Protein AF-A0A9D1UEU4-F1 (afdb_monomer_lite)

Radius of gyration: 19.51 Å; chains: 1; bounding box: 43×25×51 Å

Sequence (98 aa):
LLLPKKERNAMGAAIGTTALNSAMTPAAVGEADPTMAQYVDMATAQCATASVVTLFLCPFITAFFDKIMQKKQLGIYSPEGWARYKVDANVPAPAAAE

InterPro domains:
  IPR004684 2-keto-3-deoxygluconate permease [PF03812] (6-67)

pLDDT: mean 79.04, std 9.49, range [36.62, 90.38]

Secondary structure (DSSP, 8-state):
--S-HHHHHHHHHHHHHHHHHHHHHHHHHHHH-GGGHHHHHHHHHHHHHHHHHHHHHHHHHHHHHHHHHHHHT-GGGSTT-TTGGGT-TTSPPPP---

Organism: NCBI:txid2838542

Foldseek 3Di:
DPDDPVVCVVVVVVLVVVLVVQLCVLVVVCVVPVVSVVVSVVSSVVSNVVSVVCVVVVVVVVVVVVVVCLVVCDDLCPPPHLCVVVNDVVDDHPDPDD

Structure (mmCIF, N/CA/C/O backbone):
data_AF-A0A9D1UEU4-F1
#
_entry.id   AF-A0A9D1UEU4-F1
#
loop_
_atom_site.group_PDB
_atom_site.id
_atom_site.type_symbol
_atom_site.label_atom_id
_atom_site.label_alt_id
_atom_site.label_comp_id
_atom_sit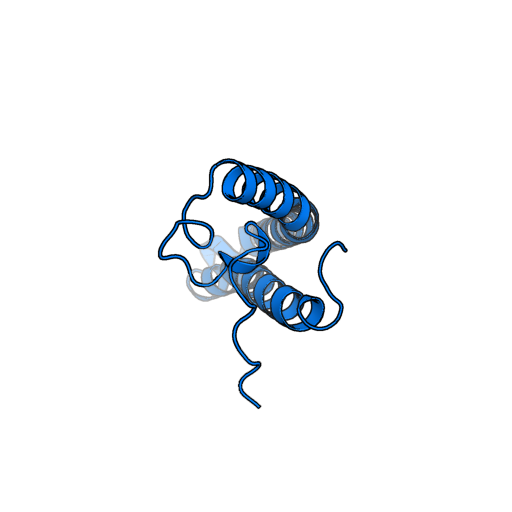e.label_asym_id
_atom_site.label_entity_id
_atom_site.label_seq_id
_atom_site.pdbx_PDB_ins_code
_atom_site.Cartn_x
_atom_site.Cartn_y
_atom_site.Cartn_z
_atom_site.occupancy
_atom_site.B_iso_or_equiv
_atom_site.auth_seq_id
_atom_site.auth_comp_id
_atom_site.auth_asym_id
_atom_site.auth_atom_id
_atom_site.pdbx_PDB_model_num
ATOM 1 N N . LEU A 1 1 ? 0.357 -9.819 -4.896 1.00 54.97 1 LEU A N 1
ATOM 2 C CA . LEU A 1 1 ? -0.129 -10.661 -6.018 1.00 54.97 1 LEU A CA 1
ATOM 3 C C . LEU A 1 1 ? 0.741 -10.578 -7.291 1.00 54.97 1 LEU A C 1
ATOM 5 O O . LEU A 1 1 ? 0.805 -11.574 -7.997 1.00 54.97 1 LEU A O 1
ATOM 9 N N . LEU A 1 2 ? 1.455 -9.467 -7.564 1.00 58.06 2 LEU A N 1
ATOM 10 C CA . LEU A 1 2 ? 2.172 -9.233 -8.842 1.00 58.06 2 LEU A CA 1
ATOM 11 C C . LEU A 1 2 ? 3.720 -9.158 -8.785 1.00 58.06 2 LEU A C 1
ATOM 13 O O . LEU A 1 2 ? 4.342 -8.986 -9.822 1.00 58.06 2 LEU A O 1
ATOM 17 N N . LEU A 1 3 ? 4.366 -9.320 -7.623 1.00 57.38 3 LEU A N 1
ATOM 18 C CA . LEU A 1 3 ? 5.836 -9.210 -7.501 1.00 57.38 3 LEU A CA 1
ATOM 19 C C . LEU A 1 3 ? 6.587 -10.552 -7.614 1.00 57.38 3 LEU A C 1
ATOM 21 O O . LEU A 1 3 ? 5.953 -11.600 -7.458 1.00 57.38 3 LEU A O 1
ATOM 25 N N . PRO A 1 4 ? 7.916 -10.560 -7.836 1.00 60.25 4 PRO A N 1
ATOM 26 C CA . PRO A 1 4 ? 8.757 -11.757 -7.730 1.00 60.25 4 PRO A CA 1
ATOM 27 C C . PRO A 1 4 ? 8.649 -12.412 -6.343 1.00 60.25 4 PRO A C 1
ATOM 29 O O . PRO A 1 4 ? 8.537 -11.718 -5.333 1.00 60.25 4 PRO A O 1
ATOM 32 N N . LYS A 1 5 ? 8.701 -13.754 -6.262 1.00 60.06 5 LYS A N 1
ATOM 33 C CA . LYS A 1 5 ? 8.521 -14.515 -5.000 1.00 60.06 5 LYS A CA 1
ATOM 34 C C . LYS A 1 5 ? 9.399 -14.012 -3.841 1.00 60.06 5 LYS A C 1
ATOM 36 O O . LYS A 1 5 ? 8.924 -13.987 -2.713 1.00 60.06 5 LYS A O 1
ATOM 41 N N . LYS A 1 6 ? 10.635 -13.580 -4.121 1.00 63.03 6 LYS A N 1
ATOM 42 C CA . LYS A 1 6 ? 11.589 -13.077 -3.116 1.00 63.03 6 LYS A CA 1
ATOM 43 C C . LYS A 1 6 ? 11.168 -11.722 -2.521 1.00 63.03 6 LYS A C 1
ATOM 45 O O . LYS A 1 6 ? 11.297 -11.510 -1.323 1.00 63.03 6 LYS A O 1
ATOM 50 N N . GLU A 1 7 ? 10.601 -10.838 -3.340 1.00 63.25 7 GLU A N 1
ATOM 51 C CA . GLU A 1 7 ? 10.212 -9.475 -2.944 1.00 63.25 7 GLU A CA 1
ATOM 52 C C . GLU A 1 7 ? 8.817 -9.418 -2.297 1.00 63.25 7 GLU A C 1
ATOM 54 O O . GLU A 1 7 ? 8.513 -8.491 -1.546 1.00 63.25 7 GLU A O 1
ATOM 59 N N . ARG A 1 8 ? 7.967 -10.432 -2.530 1.00 65.38 8 ARG A N 1
ATOM 60 C CA . ARG A 1 8 ? 6.623 -10.524 -1.925 1.00 65.38 8 ARG A CA 1
ATOM 61 C C . ARG A 1 8 ? 6.654 -10.560 -0.400 1.00 65.38 8 ARG A C 1
ATOM 63 O O . ARG A 1 8 ? 5.784 -9.952 0.215 1.00 65.38 8 ARG A O 1
ATOM 70 N N . ASN A 1 9 ? 7.629 -11.246 0.193 1.00 68.00 9 ASN A N 1
ATOM 71 C CA . ASN A 1 9 ? 7.707 -11.400 1.647 1.00 68.00 9 ASN A CA 1
ATOM 72 C C . ASN A 1 9 ? 8.114 -10.086 2.327 1.00 68.00 9 ASN A C 1
ATOM 74 O O . ASN A 1 9 ? 7.479 -9.681 3.295 1.00 68.00 9 ASN A O 1
ATOM 78 N N . ALA A 1 10 ? 9.110 -9.385 1.776 1.00 71.94 10 ALA A N 1
ATOM 79 C CA . ALA A 1 10 ? 9.559 -8.095 2.300 1.00 71.94 10 ALA A CA 1
ATOM 80 C C . ALA A 1 10 ? 8.494 -6.998 2.128 1.00 71.94 10 ALA A C 1
ATOM 82 O O . ALA A 1 10 ? 8.191 -6.278 3.075 1.00 71.94 10 ALA A O 1
ATOM 83 N N . MET A 1 11 ? 7.863 -6.912 0.951 1.00 75.75 11 MET A N 1
ATOM 84 C CA . MET A 1 11 ? 6.760 -5.971 0.722 1.00 75.75 11 MET A CA 1
ATOM 85 C C . MET A 1 11 ? 5.543 -6.277 1.597 1.00 75.75 11 MET A C 1
ATOM 87 O O . MET A 1 11 ? 4.944 -5.361 2.149 1.00 75.75 11 MET A O 1
ATOM 91 N N . GLY A 1 12 ? 5.170 -7.553 1.731 1.00 75.31 12 GLY A N 1
ATOM 92 C CA . GLY A 1 12 ? 4.060 -7.966 2.590 1.00 75.31 12 GLY A CA 1
ATOM 93 C C . GLY A 1 12 ? 4.302 -7.593 4.051 1.00 75.31 12 GLY A C 1
ATOM 94 O O . GLY A 1 12 ? 3.406 -7.052 4.692 1.00 75.31 12 GLY A O 1
ATOM 95 N N . ALA A 1 13 ? 5.528 -7.798 4.542 1.00 76.69 13 ALA A N 1
ATOM 96 C CA . ALA A 1 13 ? 5.934 -7.367 5.875 1.00 76.69 13 ALA A CA 1
ATOM 97 C C . ALA A 1 13 ? 5.866 -5.838 6.030 1.00 76.69 13 ALA A C 1
ATOM 99 O O . ALA A 1 13 ? 5.276 -5.355 6.989 1.00 76.69 13 ALA A O 1
ATOM 100 N N . ALA A 1 14 ? 6.394 -5.072 5.070 1.00 76.62 14 ALA A N 1
ATOM 101 C CA . ALA A 1 14 ? 6.370 -3.610 5.125 1.00 76.62 14 ALA A CA 1
ATOM 102 C C . ALA A 1 14 ? 4.937 -3.048 5.151 1.00 76.62 14 ALA A C 1
ATOM 104 O O . ALA A 1 14 ? 4.605 -2.247 6.023 1.00 76.62 14 ALA A O 1
ATOM 105 N N . ILE A 1 15 ? 4.067 -3.505 4.241 1.00 78.69 15 ILE A N 1
ATOM 106 C CA . ILE A 1 15 ? 2.678 -3.027 4.188 1.00 78.69 15 ILE A CA 1
ATOM 107 C C . ILE A 1 15 ? 1.899 -3.499 5.425 1.00 78.69 15 ILE A C 1
ATOM 109 O O . ILE A 1 15 ? 1.120 -2.727 5.980 1.00 78.69 15 ILE A O 1
ATOM 113 N N . GLY A 1 16 ? 2.132 -4.732 5.889 1.00 77.06 16 GLY A N 1
ATOM 114 C CA . GLY A 1 16 ? 1.522 -5.264 7.109 1.00 77.06 16 GLY A CA 1
ATOM 115 C C . GLY A 1 16 ? 1.850 -4.425 8.347 1.00 77.06 16 GLY A C 1
ATOM 116 O O . GLY A 1 16 ? 0.946 -4.083 9.107 1.00 77.06 16 GLY A O 1
ATOM 117 N N . THR A 1 17 ? 3.111 -4.017 8.512 1.00 77.50 17 THR A N 1
ATOM 118 C CA . THR A 1 17 ? 3.542 -3.153 9.623 1.00 77.50 17 THR A CA 1
ATOM 119 C C . THR A 1 17 ? 2.890 -1.770 9.563 1.00 77.50 17 THR A C 1
ATOM 121 O O . THR A 1 17 ? 2.391 -1.283 10.577 1.00 77.50 17 THR A O 1
ATOM 124 N N . THR A 1 18 ? 2.830 -1.137 8.386 1.00 75.69 18 THR A N 1
AT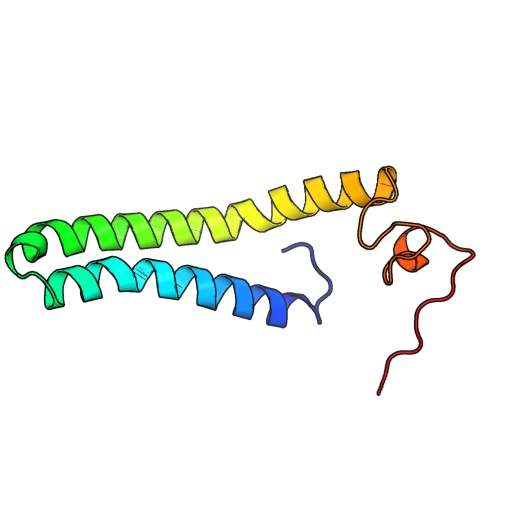OM 125 C CA . THR A 1 18 ? 2.164 0.169 8.221 1.00 75.69 18 THR A CA 1
ATOM 126 C C . THR A 1 18 ? 0.662 0.085 8.504 1.00 75.69 18 THR A C 1
ATOM 128 O O . THR A 1 18 ? 0.119 0.937 9.207 1.00 75.69 18 THR A O 1
ATOM 131 N N . ALA A 1 19 ? -0.001 -0.960 8.005 1.00 74.50 19 ALA A N 1
ATOM 132 C CA . ALA A 1 19 ? -1.423 -1.204 8.226 1.00 74.50 19 ALA A CA 1
ATOM 133 C C . ALA A 1 19 ? -1.761 -1.402 9.715 1.00 74.50 19 ALA A C 1
ATOM 135 O O . ALA A 1 19 ? -2.740 -0.832 10.205 1.00 74.50 19 ALA A O 1
ATOM 136 N N . LEU A 1 20 ? -0.946 -2.181 10.436 1.00 67.81 20 LEU A N 1
ATOM 137 C CA . LEU A 1 20 ? -1.142 -2.470 11.860 1.00 67.81 20 LEU A CA 1
ATOM 138 C C . LEU A 1 20 ? -0.895 -1.250 12.753 1.00 67.81 20 LEU A C 1
ATOM 140 O O . LEU A 1 20 ? -1.689 -1.003 13.658 1.00 67.81 20 LEU A O 1
ATOM 144 N N . ASN A 1 21 ? 0.138 -0.447 12.477 1.00 76.12 21 ASN A N 1
ATOM 145 C CA . ASN A 1 21 ? 0.383 0.786 13.236 1.00 76.12 21 ASN A CA 1
ATOM 146 C C . ASN A 1 21 ? -0.797 1.769 13.146 1.00 76.12 21 ASN A C 1
ATOM 148 O O . ASN A 1 21 ? -1.138 2.423 14.130 1.00 76.12 21 ASN A O 1
ATOM 152 N N . SER A 1 22 ? -1.460 1.840 11.988 1.00 72.31 22 SER A N 1
ATOM 153 C CA . SER A 1 22 ? -2.618 2.719 11.800 1.00 72.31 22 SER A CA 1
ATOM 154 C C . SER A 1 22 ? -3.864 2.226 12.550 1.00 72.31 22 SER A C 1
ATOM 156 O O . SER A 1 22 ? -4.645 3.034 13.044 1.00 72.31 22 SER A O 1
ATOM 158 N N . ALA A 1 23 ? -4.024 0.907 12.710 1.00 72.69 23 ALA A N 1
ATOM 159 C CA . ALA A 1 23 ? -5.134 0.318 13.460 1.00 72.69 23 ALA A CA 1
ATOM 160 C C . ALA A 1 23 ? -4.988 0.449 14.989 1.00 72.69 23 ALA A C 1
ATOM 162 O O . ALA A 1 23 ? -5.996 0.443 15.686 1.00 72.69 23 ALA A O 1
ATOM 163 N N . MET A 1 24 ? -3.766 0.597 15.519 1.00 75.75 24 MET A N 1
ATOM 164 C CA . MET A 1 24 ? -3.523 0.785 16.962 1.00 75.75 24 MET A CA 1
ATOM 165 C C . MET A 1 24 ? -3.702 2.234 17.439 1.00 75.75 24 MET A C 1
ATOM 167 O O . MET A 1 24 ? -3.839 2.480 18.635 1.00 75.75 24 MET A O 1
ATOM 171 N N . THR A 1 25 ? -3.719 3.205 16.521 1.00 80.44 25 THR A N 1
ATOM 172 C CA . THR A 1 25 ? -3.806 4.635 16.863 1.00 80.44 25 THR A CA 1
ATOM 173 C C . THR A 1 25 ? -5.076 5.003 17.655 1.00 80.44 25 THR A C 1
ATOM 175 O O . THR A 1 25 ? -4.945 5.731 18.637 1.00 80.44 25 THR A O 1
ATOM 178 N N . PRO A 1 26 ? -6.286 4.500 17.329 1.00 76.25 26 PRO A N 1
ATOM 179 C CA . PRO A 1 26 ? -7.494 4.844 18.083 1.00 76.25 26 PRO A CA 1
ATOM 180 C C . PRO A 1 26 ? -7.476 4.312 19.519 1.00 76.25 26 PRO A C 1
ATOM 182 O O . PRO A 1 26 ? -7.937 5.000 20.424 1.00 76.25 26 PRO A O 1
ATOM 185 N N . ALA A 1 27 ? -6.901 3.125 19.739 1.00 76.88 27 ALA A N 1
ATOM 186 C CA . ALA A 1 27 ? -6.761 2.542 21.072 1.00 76.88 27 ALA A CA 1
ATOM 187 C C . ALA A 1 27 ? -5.831 3.386 21.957 1.00 76.88 27 ALA A C 1
ATOM 189 O O . ALA A 1 27 ? -6.202 3.735 23.074 1.00 76.88 27 ALA A O 1
ATOM 190 N N . ALA A 1 28 ? -4.680 3.811 21.423 1.00 78.31 28 ALA A N 1
ATOM 191 C CA . ALA A 1 28 ? -3.760 4.700 22.134 1.00 78.31 28 ALA A CA 1
ATOM 192 C C . ALA A 1 28 ? -4.397 6.064 22.471 1.00 78.31 28 ALA A C 1
ATOM 194 O O . ALA A 1 28 ? -4.156 6.615 23.544 1.00 78.31 28 ALA A O 1
ATOM 195 N N . VAL A 1 29 ? -5.236 6.604 21.579 1.00 78.50 29 VAL A N 1
ATOM 196 C CA . VAL A 1 29 ? -5.989 7.845 21.838 1.00 78.50 29 VAL A CA 1
ATOM 197 C C . VAL A 1 29 ? -7.045 7.637 22.927 1.00 78.50 29 VAL A C 1
ATOM 199 O O . VAL A 1 29 ? -7.205 8.506 23.777 1.00 78.50 29 VAL A O 1
ATOM 202 N N . GLY A 1 30 ? -7.723 6.488 22.947 1.00 77.50 30 GLY A N 1
ATOM 203 C CA . GLY A 1 30 ? -8.689 6.140 23.992 1.00 77.50 30 GLY A CA 1
ATOM 204 C C . GLY A 1 30 ? -8.070 5.945 25.376 1.00 77.50 30 GLY A C 1
ATOM 205 O O . GLY A 1 30 ? -8.686 6.304 26.376 1.00 77.50 30 GLY A O 1
ATOM 206 N N . GLU A 1 31 ? -6.849 5.410 25.440 1.00 73.88 31 GLU A N 1
ATOM 207 C CA . GLU A 1 31 ? -6.087 5.299 26.691 1.00 73.88 31 GLU A CA 1
ATOM 208 C C . GLU A 1 31 ? -5.579 6.663 27.185 1.00 73.88 31 GLU A C 1
ATOM 210 O O . GLU A 1 31 ? -5.551 6.908 28.391 1.00 73.88 31 GLU A O 1
ATOM 215 N N . ALA A 1 32 ? -5.202 7.561 26.268 1.00 80.44 32 ALA A N 1
ATOM 216 C CA . ALA A 1 32 ? -4.728 8.905 26.600 1.00 80.44 32 ALA A CA 1
ATOM 217 C C . ALA A 1 32 ? -5.860 9.882 26.975 1.00 80.44 32 ALA A C 1
ATOM 219 O O . ALA A 1 32 ? -5.648 10.766 27.806 1.00 80.44 32 ALA A O 1
ATOM 220 N N . ASP A 1 33 ? -7.049 9.731 26.384 1.00 79.12 33 ASP A N 1
ATOM 221 C CA . ASP A 1 33 ? -8.242 10.527 26.682 1.00 79.12 33 ASP A CA 1
ATOM 222 C C . ASP A 1 33 ? -9.491 9.628 26.821 1.00 79.12 33 ASP A C 1
ATOM 224 O O . ASP A 1 33 ? -10.127 9.266 25.823 1.00 79.12 33 ASP A O 1
ATOM 228 N N . PRO A 1 34 ? -9.914 9.317 28.062 1.00 75.94 34 PRO A N 1
ATOM 229 C CA . PRO A 1 34 ? -11.075 8.468 28.323 1.00 75.94 34 PRO A CA 1
ATOM 230 C C . PRO A 1 34 ? -12.401 9.027 27.786 1.00 75.94 34 PRO A C 1
ATOM 232 O O . PRO A 1 34 ? -13.356 8.272 27.608 1.00 75.94 34 PRO A O 1
ATOM 235 N N . THR A 1 35 ? -12.498 10.333 27.506 1.00 81.19 35 THR A N 1
ATOM 236 C CA . THR A 1 35 ? -13.718 10.928 26.929 1.00 81.19 35 THR A CA 1
ATOM 237 C C . THR A 1 35 ? -13.927 10.515 25.469 1.00 81.19 35 THR A C 1
ATOM 239 O O . THR A 1 35 ? -15.064 10.456 24.983 1.00 81.19 35 THR A O 1
ATOM 242 N N . MET A 1 36 ? -12.834 10.141 24.796 1.00 76.81 36 MET A N 1
ATOM 243 C CA . MET A 1 36 ? -12.813 9.631 23.428 1.00 76.81 36 MET A CA 1
ATOM 244 C C . MET A 1 36 ? -13.110 8.127 23.354 1.00 76.81 36 MET A C 1
ATOM 246 O O . MET A 1 36 ? -13.324 7.618 22.254 1.00 76.81 36 MET A O 1
ATOM 250 N N . ALA A 1 37 ? -13.186 7.417 24.490 1.00 74.75 37 ALA A N 1
ATOM 251 C CA . ALA A 1 37 ? -13.358 5.960 24.547 1.00 74.75 37 ALA A CA 1
ATOM 252 C C . ALA A 1 37 ? -14.576 5.456 23.750 1.00 74.75 37 ALA A C 1
ATOM 254 O O . ALA A 1 37 ? -14.509 4.423 23.091 1.00 74.75 37 ALA A O 1
ATOM 255 N N . GLN A 1 38 ? -15.665 6.229 23.729 1.00 80.00 38 GLN A N 1
ATOM 256 C CA . GLN A 1 38 ? -16.883 5.911 22.972 1.00 80.00 38 GLN A CA 1
ATOM 257 C C . GLN A 1 38 ? -16.687 5.866 21.444 1.00 80.00 38 GLN A C 1
ATOM 259 O O . GLN A 1 38 ? -17.479 5.245 20.737 1.00 80.00 38 GLN A O 1
ATOM 264 N N . TYR A 1 39 ? -15.644 6.517 20.921 1.00 81.50 39 TYR A N 1
ATOM 265 C CA . TYR A 1 39 ? -15.347 6.576 19.487 1.00 81.50 39 TYR A CA 1
ATOM 266 C C . TYR A 1 39 ? -14.294 5.549 19.052 1.00 81.50 39 TYR A C 1
ATOM 268 O O . TYR A 1 39 ? -14.149 5.303 17.854 1.00 81.50 39 TYR A O 1
ATOM 276 N N . VAL A 1 40 ? -13.581 4.932 20.002 1.00 82.75 40 VAL A N 1
ATOM 277 C CA . VAL A 1 40 ? -12.435 4.043 19.745 1.00 82.75 40 VAL A CA 1
ATOM 278 C C . VAL A 1 40 ? -12.835 2.823 18.930 1.00 82.75 40 VAL A C 1
ATOM 280 O O . VAL A 1 40 ? -12.155 2.510 17.956 1.00 82.75 40 VAL A O 1
ATOM 283 N N . ASP A 1 41 ? -13.942 2.162 19.268 1.00 80.19 41 ASP A N 1
ATOM 284 C CA . ASP A 1 41 ? -14.371 0.944 18.569 1.00 80.19 41 ASP A CA 1
ATOM 285 C C . ASP A 1 41 ? -14.715 1.223 17.101 1.00 80.19 41 ASP A C 1
ATOM 287 O O . ASP A 1 41 ? -14.250 0.525 16.194 1.00 80.19 41 ASP A O 1
ATOM 291 N N . MET A 1 42 ? -15.469 2.297 16.845 1.00 85.25 42 MET A N 1
ATOM 292 C 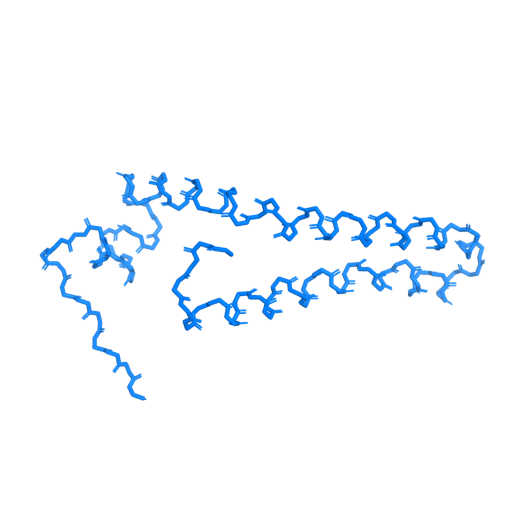CA . MET A 1 42 ? -15.820 2.708 15.482 1.00 85.25 42 MET A CA 1
ATOM 293 C C . MET A 1 42 ? -14.591 3.162 14.691 1.00 85.25 42 MET A C 1
ATOM 295 O O . MET A 1 42 ? -14.412 2.749 13.544 1.00 85.25 42 MET A O 1
ATOM 299 N N . ALA A 1 43 ? -13.715 3.963 15.301 1.00 83.19 43 ALA A N 1
ATOM 300 C CA . ALA A 1 43 ? -12.478 4.413 14.671 1.00 83.19 43 ALA A CA 1
ATOM 301 C C . ALA A 1 43 ? -11.525 3.241 14.374 1.00 83.19 43 ALA A C 1
ATOM 303 O O . ALA A 1 43 ? -10.946 3.180 13.292 1.00 83.19 43 ALA A O 1
ATOM 304 N N . THR A 1 44 ? -11.419 2.262 15.276 1.00 83.81 44 THR A N 1
ATOM 305 C CA . THR A 1 44 ? -10.612 1.047 15.075 1.00 83.81 44 THR A CA 1
ATOM 306 C C . THR A 1 44 ? -11.138 0.227 13.904 1.00 83.81 44 THR A C 1
ATOM 308 O O . THR A 1 44 ? -10.362 -0.158 13.027 1.00 83.81 44 THR A O 1
ATOM 311 N N . ALA A 1 45 ? -12.456 0.014 13.827 1.00 83.75 45 ALA A N 1
ATOM 312 C CA . ALA A 1 45 ? -13.074 -0.702 12.713 1.00 83.75 45 ALA A CA 1
ATOM 313 C C . ALA A 1 45 ? -12.832 0.004 11.365 1.00 83.75 45 ALA A C 1
ATOM 315 O O . ALA A 1 45 ? -12.537 -0.648 10.356 1.00 83.75 45 ALA A O 1
ATOM 316 N N . GLN A 1 46 ? -12.899 1.337 11.341 1.00 85.25 46 GLN A N 1
ATOM 317 C CA . GLN A 1 46 ? -12.628 2.135 10.145 1.00 85.25 46 GLN A CA 1
ATOM 318 C C . GLN A 1 46 ? -11.155 2.081 9.734 1.00 85.25 46 GLN A C 1
ATOM 320 O O . GLN A 1 46 ? -10.867 1.814 8.567 1.00 85.25 46 GLN A O 1
ATOM 325 N N . CYS A 1 47 ? -10.225 2.262 10.675 1.00 83.94 47 CYS A N 1
ATOM 326 C CA . CYS A 1 47 ? -8.789 2.149 10.421 1.00 83.94 47 CYS A CA 1
ATOM 327 C C . CYS A 1 47 ? -8.419 0.751 9.912 1.00 83.94 47 CYS A C 1
ATOM 329 O O . CYS A 1 47 ? -7.697 0.631 8.923 1.00 83.94 47 CYS A O 1
ATOM 331 N N . ALA A 1 48 ? -8.966 -0.308 10.513 1.00 82.00 48 ALA A N 1
ATOM 332 C CA . ALA A 1 48 ? -8.760 -1.676 10.044 1.00 82.00 48 ALA A CA 1
ATOM 333 C C . ALA A 1 48 ? -9.286 -1.872 8.612 1.00 82.00 48 ALA A C 1
ATOM 335 O O . ALA A 1 48 ? -8.578 -2.402 7.755 1.00 82.00 48 ALA A O 1
ATOM 336 N N . THR A 1 49 ? -10.496 -1.386 8.322 1.00 85.94 49 THR A N 1
ATOM 337 C CA . THR A 1 49 ? -11.099 -1.484 6.984 1.00 85.94 49 THR A CA 1
ATOM 338 C C . THR A 1 49 ? -10.283 -0.716 5.943 1.00 85.94 49 THR A C 1
ATOM 340 O O . THR A 1 49 ? -9.973 -1.257 4.880 1.00 85.94 49 THR A O 1
ATOM 343 N N . ALA A 1 50 ? -9.866 0.514 6.252 1.00 84.44 50 ALA A N 1
ATOM 344 C CA . ALA A 1 50 ? -9.031 1.333 5.377 1.00 84.44 50 ALA A CA 1
ATOM 345 C C . ALA A 1 50 ? -7.670 0.671 5.100 1.00 84.44 50 ALA A C 1
ATOM 347 O O . ALA A 1 50 ? -7.210 0.652 3.954 1.00 84.44 50 ALA A O 1
ATOM 348 N N . SER A 1 51 ? -7.059 0.061 6.119 1.00 83.00 51 SER A N 1
ATOM 349 C CA . SER A 1 51 ? -5.822 -0.712 5.991 1.00 83.00 51 SER A CA 1
ATOM 350 C C . SER A 1 51 ? -5.978 -1.921 5.065 1.00 83.00 51 SER A C 1
ATOM 352 O O . SER A 1 51 ? -5.137 -2.133 4.190 1.00 83.00 51 SER A O 1
ATOM 354 N N . VAL A 1 52 ? -7.070 -2.686 5.189 1.00 83.75 52 VAL A N 1
ATOM 355 C CA . VAL A 1 52 ? -7.356 -3.827 4.298 1.00 83.75 52 VAL A CA 1
ATOM 356 C C . VAL A 1 52 ? -7.580 -3.358 2.861 1.00 83.75 52 VAL A C 1
ATOM 358 O O . VAL A 1 52 ? -6.984 -3.907 1.935 1.00 83.75 52 VAL A O 1
ATOM 361 N N . VAL A 1 53 ? -8.380 -2.311 2.655 1.00 88.06 53 VAL A N 1
ATOM 362 C CA . VAL A 1 53 ? -8.604 -1.741 1.317 1.00 88.06 53 VAL A CA 1
ATOM 363 C C . VAL A 1 53 ? -7.285 -1.271 0.700 1.00 88.06 53 VAL A C 1
ATOM 365 O O . VAL A 1 53 ? -7.009 -1.571 -0.461 1.00 88.06 53 VAL A O 1
ATOM 368 N N . THR A 1 54 ? -6.429 -0.610 1.480 1.00 84.50 54 THR A N 1
ATOM 369 C CA . THR A 1 54 ? -5.110 -0.143 1.027 1.00 84.50 54 THR A CA 1
ATOM 370 C C . THR A 1 54 ? -4.195 -1.308 0.656 1.00 84.50 54 THR A C 1
ATOM 372 O O . THR A 1 54 ? -3.546 -1.257 -0.386 1.00 84.50 54 THR A O 1
ATOM 375 N N . LEU A 1 55 ? -4.189 -2.395 1.435 1.00 80.75 55 LEU A N 1
ATOM 376 C CA . LEU A 1 55 ? -3.444 -3.623 1.124 1.00 80.75 55 LEU A CA 1
ATOM 377 C C . LEU A 1 55 ? -3.834 -4.212 -0.239 1.00 80.75 55 LEU A C 1
ATOM 379 O O . LEU A 1 55 ? -2.967 -4.688 -0.977 1.00 80.75 55 LEU A O 1
ATOM 383 N N . PHE A 1 56 ? -5.120 -4.159 -0.587 1.00 82.69 56 PHE A N 1
ATOM 384 C CA . PHE A 1 56 ? -5.596 -4.605 -1.893 1.00 82.69 56 PHE A CA 1
ATOM 385 C C . PHE A 1 56 ? -5.307 -3.597 -3.005 1.00 82.69 56 PHE A C 1
ATOM 387 O O . PHE A 1 56 ? -4.922 -4.014 -4.094 1.00 82.69 56 PHE A O 1
ATOM 394 N N . LEU A 1 57 ? -5.457 -2.294 -2.755 1.00 84.44 57 LEU A N 1
ATOM 395 C CA . LEU A 1 57 ? -5.391 -1.259 -3.787 1.00 84.44 57 LEU A CA 1
ATOM 396 C C . LEU A 1 57 ? -3.957 -0.815 -4.127 1.00 84.44 57 LEU A C 1
ATOM 398 O O . LEU A 1 57 ? -3.629 -0.667 -5.308 1.00 84.44 57 LEU A O 1
ATOM 402 N N . CYS A 1 58 ? -3.085 -0.658 -3.123 1.00 83.56 58 CYS A N 1
ATOM 403 C CA . CYS A 1 58 ? -1.684 -0.259 -3.298 1.00 83.56 58 CYS A CA 1
ATOM 404 C C . CYS A 1 58 ? -0.947 -1.037 -4.395 1.00 83.56 58 CYS A C 1
ATOM 406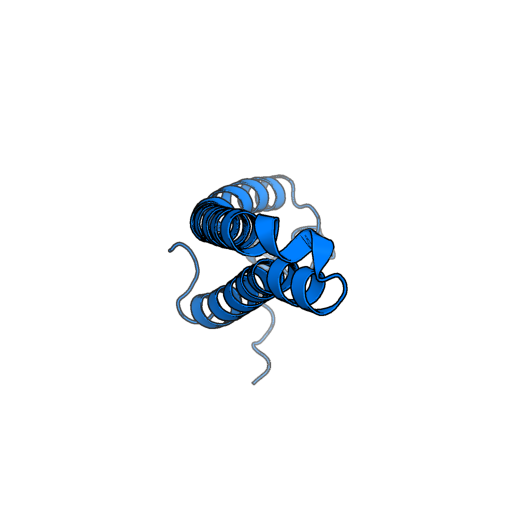 O O . CYS A 1 58 ? -0.374 -0.387 -5.262 1.00 83.56 58 CYS A O 1
ATOM 408 N N . PRO A 1 59 ? -0.962 -2.385 -4.461 1.00 82.62 59 PRO A N 1
ATOM 409 C CA . PRO A 1 59 ? -0.202 -3.095 -5.488 1.00 82.62 59 PRO A CA 1
ATOM 410 C C . PRO A 1 59 ? -0.628 -2.740 -6.919 1.00 82.62 59 PRO A C 1
ATOM 412 O O . PRO A 1 59 ? 0.218 -2.756 -7.811 1.00 82.62 59 PRO A O 1
ATOM 415 N N . PHE A 1 60 ? -1.899 -2.400 -7.154 1.00 84.62 60 PHE A N 1
ATOM 416 C CA . PHE A 1 60 ? -2.365 -1.981 -8.478 1.00 84.62 60 PHE A CA 1
ATOM 417 C C . PHE A 1 60 ? -1.916 -0.559 -8.805 1.00 84.62 60 PHE A C 1
ATOM 419 O O . PHE A 1 60 ? -1.387 -0.322 -9.892 1.00 84.62 60 PHE A O 1
ATOM 426 N N . ILE A 1 61 ? -2.077 0.366 -7.855 1.00 86.50 61 ILE A N 1
ATOM 427 C CA . ILE A 1 61 ? -1.660 1.762 -8.015 1.00 86.50 61 ILE A CA 1
ATOM 428 C C . ILE A 1 61 ? -0.139 1.842 -8.192 1.00 86.50 61 ILE A C 1
ATOM 430 O O . ILE A 1 61 ? 0.340 2.440 -9.154 1.00 86.50 61 ILE A O 1
ATOM 434 N N . THR A 1 62 ? 0.629 1.183 -7.325 1.00 86.94 62 THR A N 1
ATOM 435 C CA . THR A 1 62 ? 2.091 1.134 -7.406 1.00 86.94 62 THR A CA 1
ATOM 436 C C . THR A 1 62 ? 2.553 0.516 -8.722 1.00 86.94 62 THR A C 1
ATOM 438 O O . THR A 1 62 ? 3.417 1.092 -9.371 1.00 86.94 62 THR A O 1
ATOM 441 N N . ALA A 1 63 ? 1.955 -0.592 -9.179 1.00 85.38 63 ALA A N 1
ATOM 442 C CA . ALA A 1 63 ? 2.314 -1.186 -10.470 1.00 85.38 63 ALA A CA 1
ATOM 443 C C . ALA A 1 63 ? 1.979 -0.271 -11.663 1.00 85.38 63 ALA A C 1
ATOM 445 O O . ALA A 1 63 ? 2.706 -0.253 -12.657 1.00 85.38 63 ALA A O 1
ATOM 446 N N . PHE A 1 64 ? 0.884 0.490 -11.583 1.00 88.00 64 PHE A N 1
ATOM 447 C CA . PHE A 1 64 ? 0.523 1.469 -12.605 1.00 88.00 64 PHE A CA 1
ATOM 448 C C . PHE A 1 64 ? 1.547 2.609 -12.683 1.00 88.00 64 PHE A C 1
ATOM 450 O O . PHE A 1 64 ? 2.055 2.901 -13.769 1.00 88.00 64 PHE A O 1
ATOM 457 N N . PHE A 1 65 ? 1.901 3.207 -11.543 1.00 87.50 65 PHE A N 1
ATOM 458 C CA . PHE A 1 65 ? 2.915 4.261 -11.492 1.00 87.50 65 PHE A CA 1
ATOM 459 C C . PHE A 1 65 ? 4.303 3.752 -11.880 1.00 87.50 65 PHE A C 1
ATOM 461 O O . PHE A 1 65 ? 4.992 4.422 -12.647 1.00 87.50 65 PHE A O 1
ATOM 468 N N . ASP A 1 66 ? 4.682 2.550 -11.448 1.00 87.94 66 ASP A N 1
ATOM 469 C CA . ASP A 1 66 ? 5.956 1.930 -11.809 1.00 87.94 66 ASP A CA 1
ATOM 470 C C . ASP A 1 66 ? 6.089 1.775 -13.333 1.00 87.94 66 ASP A C 1
ATOM 472 O O . ASP A 1 66 ? 7.088 2.190 -13.918 1.00 87.94 66 ASP A O 1
ATOM 476 N N . LYS A 1 67 ? 5.030 1.326 -14.023 1.00 87.56 67 LYS A N 1
ATOM 477 C CA . LYS A 1 67 ? 5.009 1.281 -15.497 1.00 87.56 67 LYS A CA 1
ATOM 478 C C . LYS A 1 67 ? 5.168 2.656 -16.147 1.00 87.56 67 LYS A C 1
ATOM 480 O O . LYS A 1 67 ? 5.810 2.763 -17.193 1.00 87.56 67 LYS A O 1
ATOM 485 N N . ILE A 1 68 ? 4.578 3.706 -15.575 1.00 90.38 68 ILE A N 1
ATOM 486 C CA . ILE A 1 68 ? 4.744 5.077 -16.084 1.00 90.38 68 ILE A CA 1
ATOM 487 C C . ILE A 1 68 ? 6.192 5.540 -15.897 1.00 90.38 68 ILE A C 1
ATOM 489 O O . ILE A 1 68 ? 6.769 6.114 -16.821 1.00 90.38 68 ILE A O 1
ATOM 493 N N . MET A 1 69 ? 6.785 5.271 -14.734 1.00 88.62 69 MET A N 1
ATOM 494 C CA . MET A 1 69 ? 8.167 5.640 -14.427 1.00 88.62 69 MET A CA 1
ATOM 495 C C . MET A 1 69 ? 9.170 4.897 -15.308 1.00 88.62 69 MET A C 1
ATOM 497 O O . MET A 1 69 ? 10.108 5.525 -15.794 1.00 88.62 69 MET A O 1
ATOM 501 N N . GLN A 1 70 ? 8.939 3.610 -15.581 1.00 88.75 70 GLN A N 1
ATOM 502 C CA . GLN A 1 70 ? 9.747 2.827 -16.518 1.00 88.75 70 GLN A CA 1
ATOM 503 C C . GLN A 1 70 ? 9.701 3.424 -17.930 1.00 88.75 70 GLN A C 1
ATOM 505 O O . GLN A 1 70 ? 10.742 3.656 -18.538 1.00 88.75 70 GLN A O 1
ATOM 510 N N . LYS A 1 71 ? 8.499 3.744 -18.436 1.00 88.69 71 LYS A N 1
ATOM 511 C CA . LYS A 1 71 ? 8.321 4.339 -19.774 1.00 88.69 71 LYS A CA 1
ATOM 512 C C . LYS A 1 71 ? 8.960 5.717 -19.909 1.00 88.69 71 LYS A C 1
ATOM 514 O O . LYS A 1 71 ? 9.500 6.031 -20.962 1.00 88.69 71 LYS A O 1
ATOM 519 N N . LYS A 1 72 ? 8.860 6.547 -18.869 1.00 89.00 72 LYS A N 1
ATOM 520 C CA . LYS A 1 72 ? 9.426 7.902 -18.860 1.00 89.00 72 LYS A CA 1
ATOM 521 C C . LYS A 1 72 ? 10.887 7.946 -18.399 1.00 89.00 72 LYS A C 1
ATOM 523 O O . LYS A 1 72 ? 11.452 9.031 -18.382 1.00 89.00 72 LYS A O 1
ATOM 528 N N . GLN A 1 73 ? 11.470 6.805 -18.016 1.00 85.94 73 GLN A N 1
ATOM 529 C CA . GLN A 1 73 ? 12.828 6.692 -17.471 1.00 85.94 73 GLN A CA 1
ATOM 530 C C . GLN A 1 73 ? 13.091 7.715 -16.351 1.00 85.94 73 GLN A C 1
ATOM 532 O O . GLN A 1 73 ? 14.061 8.466 -16.369 1.00 85.94 73 GLN A O 1
ATOM 537 N N . LEU A 1 74 ? 12.176 7.777 -15.379 1.00 85.69 74 LEU A N 1
ATOM 538 C CA . LEU A 1 74 ? 12.245 8.710 -14.250 1.00 85.69 74 LEU A CA 1
ATOM 539 C C . LEU A 1 74 ? 12.720 8.008 -12.972 1.00 85.69 74 LEU A C 1
ATOM 541 O O . LEU A 1 74 ? 12.527 6.804 -12.793 1.00 85.69 74 LEU A O 1
ATOM 545 N N . GLY A 1 75 ? 13.288 8.781 -12.043 1.00 86.75 75 GLY A N 1
ATOM 546 C CA . GLY A 1 75 ? 13.681 8.294 -10.717 1.00 86.75 75 GLY A CA 1
ATOM 547 C C . GLY A 1 75 ? 14.709 7.165 -10.792 1.00 86.75 75 GLY A C 1
ATOM 548 O O . GLY A 1 75 ? 15.751 7.324 -11.412 1.00 86.75 75 GLY A O 1
ATOM 549 N N . ILE A 1 76 ? 14.405 6.007 -10.199 1.00 87.12 76 ILE A N 1
ATOM 550 C CA . ILE A 1 76 ? 15.305 4.837 -10.192 1.00 87.12 76 ILE A CA 1
ATOM 551 C C . ILE A 1 76 ? 15.592 4.264 -11.592 1.00 87.12 76 ILE A C 1
ATOM 553 O O . ILE A 1 76 ? 16.536 3.493 -11.741 1.00 87.12 76 ILE A O 1
ATOM 557 N N . TYR A 1 77 ? 14.793 4.633 -12.600 1.00 88.62 77 TYR A N 1
ATOM 558 C CA . TYR A 1 77 ? 14.968 4.249 -14.004 1.00 88.62 77 TYR A CA 1
ATOM 559 C C . TYR A 1 77 ? 15.659 5.330 -14.850 1.00 88.62 77 TYR A C 1
ATOM 561 O O . TYR A 1 77 ? 15.831 5.130 -16.055 1.00 88.62 77 TYR A O 1
ATOM 569 N N . SER A 1 78 ? 16.013 6.473 -14.249 1.00 87.56 78 SER A N 1
ATOM 570 C CA . SER A 1 78 ? 16.762 7.544 -14.914 1.00 87.56 78 SER A CA 1
ATOM 571 C C . SER A 1 78 ? 18.166 7.075 -15.308 1.00 87.56 78 SER A C 1
ATOM 573 O O . SER A 1 78 ? 18.605 6.038 -14.810 1.00 87.56 78 SER A O 1
ATOM 575 N N . PRO A 1 79 ? 18.894 7.815 -16.169 1.00 84.62 79 PRO A N 1
ATOM 576 C CA . PRO A 1 79 ? 20.251 7.459 -16.596 1.00 84.62 79 PRO A CA 1
ATOM 577 C C . PRO A 1 79 ? 21.220 7.144 -15.449 1.00 84.62 79 PRO A C 1
ATOM 579 O O . PRO A 1 79 ? 22.062 6.266 -15.596 1.00 84.62 79 PRO A O 1
ATOM 582 N N . GLU A 1 80 ? 21.060 7.815 -14.310 1.00 85.19 80 GLU A N 1
ATOM 583 C CA . GLU A 1 80 ? 21.873 7.644 -13.096 1.00 85.19 80 GLU A CA 1
ATOM 584 C C . GLU A 1 80 ? 21.216 6.703 -12.066 1.00 85.19 80 GLU A C 1
ATOM 586 O O . GLU A 1 80 ? 21.770 6.422 -11.005 1.00 85.19 80 GLU A O 1
ATOM 591 N N . GLY A 1 81 ? 20.004 6.226 -12.351 1.00 83.75 81 GLY A N 1
ATOM 592 C CA . GLY A 1 81 ? 19.205 5.406 -11.456 1.00 83.75 81 GLY A CA 1
ATOM 593 C C . GLY A 1 81 ? 19.706 3.964 -11.359 1.00 83.75 81 GLY A C 1
ATOM 594 O O . GLY A 1 81 ? 19.977 3.296 -12.356 1.00 83.75 81 GLY A O 1
ATOM 595 N N . TRP A 1 82 ? 19.752 3.430 -10.138 1.00 84.44 82 TRP A N 1
ATOM 596 C CA . TRP A 1 82 ? 20.246 2.075 -9.864 1.00 84.44 82 TRP A CA 1
ATOM 597 C C . TRP A 1 82 ? 19.419 0.948 -10.514 1.00 84.44 82 TRP A C 1
ATOM 599 O O . TRP A 1 82 ? 19.915 -0.166 -10.664 1.00 84.44 82 TRP A O 1
ATOM 609 N N . ALA A 1 83 ? 18.166 1.207 -10.909 1.00 86.44 83 ALA A N 1
ATOM 610 C CA . ALA A 1 83 ? 17.277 0.234 -11.549 1.00 86.44 83 ALA A CA 1
ATOM 611 C C . ALA A 1 83 ? 17.214 0.376 -13.084 1.00 86.44 83 ALA A C 1
ATOM 613 O O . ALA A 1 83 ? 16.393 -0.285 -13.726 1.00 86.44 83 ALA A O 1
ATOM 614 N N . ARG A 1 84 ? 18.086 1.196 -13.692 1.00 84.19 84 ARG A N 1
ATOM 615 C CA . ARG A 1 84 ? 18.188 1.416 -15.150 1.00 84.19 84 ARG A CA 1
ATOM 616 C C . ARG A 1 84 ? 18.288 0.115 -15.953 1.00 84.19 84 ARG A C 1
ATOM 618 O O . ARG A 1 84 ? 17.644 -0.002 -16.992 1.00 84.19 84 ARG A O 1
ATOM 625 N N . TYR A 1 85 ? 19.013 -0.877 -15.438 1.00 86.06 85 TYR A N 1
ATOM 626 C CA . TYR A 1 85 ? 19.176 -2.201 -16.057 1.00 86.06 85 TYR A CA 1
ATOM 627 C C . TYR A 1 85 ? 17.849 -2.930 -16.341 1.00 86.06 85 TYR A C 1
ATOM 629 O O . TYR A 1 85 ? 17.797 -3.823 -17.179 1.00 86.06 85 TYR A O 1
ATOM 637 N N . LYS A 1 86 ? 16.751 -2.568 -15.654 1.00 85.12 86 LYS A N 1
ATOM 638 C CA . LYS A 1 86 ? 15.421 -3.157 -15.890 1.00 85.12 86 LYS A CA 1
ATOM 639 C C . LYS A 1 86 ? 14.722 -2.602 -17.135 1.00 85.12 86 LYS A C 1
ATOM 641 O O . LYS A 1 86 ? 13.768 -3.214 -17.605 1.00 85.12 86 LYS A O 1
ATOM 646 N N . VAL A 1 87 ? 15.149 -1.442 -17.637 1.00 87.75 87 VAL A N 1
ATOM 647 C CA . VAL A 1 87 ? 14.505 -0.724 -18.754 1.00 87.75 87 VAL A CA 1
ATOM 648 C C . VAL A 1 87 ? 15.438 -0.487 -19.944 1.00 87.75 87 VAL A C 1
ATOM 650 O O . VAL A 1 87 ? 14.968 -0.070 -21.000 1.00 87.75 87 VAL A O 1
ATOM 653 N N . ASP A 1 88 ? 16.739 -0.742 -19.788 1.00 85.12 88 ASP A N 1
ATOM 654 C CA . ASP A 1 88 ? 17.750 -0.622 -20.837 1.00 85.12 88 ASP A CA 1
ATOM 655 C C . ASP A 1 88 ? 18.589 -1.899 -20.915 1.00 85.12 88 ASP A C 1
ATOM 657 O O . ASP A 1 88 ? 19.313 -2.234 -19.979 1.00 85.12 88 ASP A O 1
ATOM 661 N N . ALA A 1 89 ? 18.496 -2.600 -22.045 1.00 83.75 89 ALA A N 1
ATOM 662 C CA . ALA A 1 89 ? 19.192 -3.865 -22.272 1.00 83.75 89 ALA A CA 1
ATOM 663 C C . ALA A 1 89 ? 20.720 -3.716 -22.391 1.00 83.75 89 ALA A C 1
ATOM 665 O O . ALA A 1 89 ? 21.432 -4.712 -22.287 1.00 83.75 89 ALA A O 1
ATOM 666 N N . ASN A 1 90 ? 21.230 -2.495 -22.595 1.00 85.75 90 ASN A N 1
ATOM 667 C CA . ASN A 1 90 ? 22.668 -2.231 -22.678 1.00 85.75 90 ASN A CA 1
ATO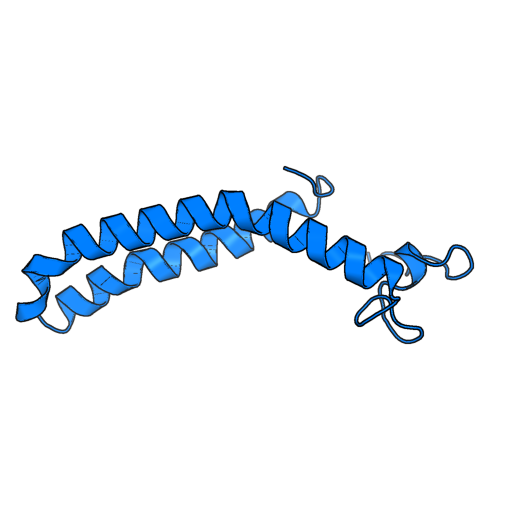M 668 C C . ASN A 1 90 ? 23.315 -2.047 -21.298 1.00 85.75 90 ASN A C 1
ATOM 670 O O . ASN A 1 90 ? 24.540 -2.003 -21.199 1.00 85.75 90 ASN A O 1
ATOM 674 N N . VAL A 1 91 ? 22.511 -1.920 -20.236 1.00 83.31 91 VAL A N 1
ATOM 675 C CA . VAL A 1 91 ? 23.002 -1.743 -18.869 1.00 83.31 91 VAL A CA 1
ATOM 676 C C . VAL A 1 91 ? 22.950 -3.096 -18.157 1.00 83.31 91 VAL A C 1
ATOM 678 O O . VAL A 1 91 ? 21.856 -3.606 -17.906 1.00 83.31 91 VAL A O 1
ATOM 681 N N . PRO A 1 92 ? 24.102 -3.706 -17.822 1.00 80.50 92 PRO A N 1
ATOM 682 C CA . PRO A 1 92 ? 24.119 -4.984 -17.127 1.00 80.50 92 PRO A CA 1
ATOM 683 C C . PRO A 1 92 ? 23.499 -4.855 -15.731 1.00 80.50 92 PRO A C 1
ATOM 685 O O . PRO A 1 92 ? 23.629 -3.827 -15.062 1.00 80.50 92 PRO A O 1
ATOM 688 N N . ALA A 1 93 ? 22.812 -5.910 -15.286 1.00 80.00 93 ALA A N 1
ATOM 689 C CA . ALA A 1 93 ? 22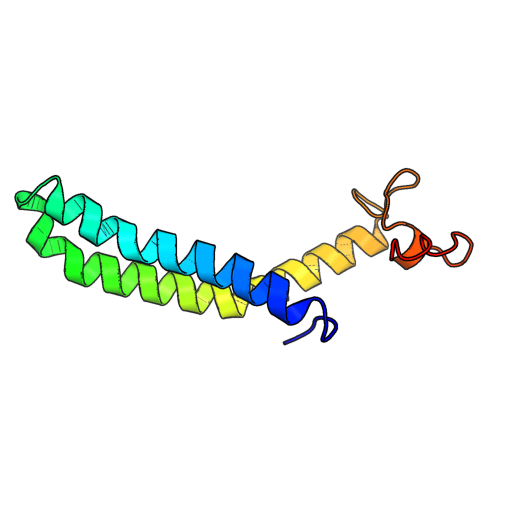.268 -5.960 -13.935 1.00 80.00 93 ALA A CA 1
ATOM 690 C C . ALA A 1 93 ? 23.410 -5.879 -12.904 1.00 80.00 93 ALA A C 1
ATOM 692 O O . ALA A 1 93 ? 24.464 -6.485 -13.127 1.00 80.00 93 ALA A O 1
ATOM 693 N N . PRO A 1 94 ? 23.223 -5.164 -11.779 1.00 77.25 94 PRO A N 1
ATOM 694 C CA . PRO A 1 94 ? 24.216 -5.146 -10.716 1.00 77.25 94 PRO A CA 1
ATOM 695 C C . PRO A 1 94 ? 24.469 -6.582 -10.252 1.00 77.25 94 PRO A C 1
ATOM 697 O O . PRO A 1 94 ? 23.519 -7.344 -10.047 1.00 77.25 94 PRO A O 1
ATOM 700 N N . ALA A 1 95 ? 25.744 -6.956 -10.116 1.00 73.81 95 ALA A N 1
ATOM 701 C CA . ALA A 1 95 ? 26.118 -8.240 -9.541 1.00 73.81 95 ALA A CA 1
ATOM 702 C C . ALA A 1 95 ? 25.432 -8.353 -8.175 1.00 73.81 95 ALA A C 1
ATOM 704 O O . ALA A 1 95 ? 25.536 -7.437 -7.358 1.00 73.81 95 ALA A O 1
ATOM 705 N N . ALA A 1 96 ? 24.659 -9.422 -7.971 1.00 58.12 96 ALA A N 1
ATOM 706 C CA . ALA A 1 96 ? 24.000 -9.650 -6.698 1.00 58.12 96 ALA A CA 1
ATOM 707 C C . ALA A 1 96 ? 25.088 -9.668 -5.621 1.00 58.12 96 ALA A C 1
ATOM 709 O O . ALA A 1 96 ? 25.974 -10.516 -5.674 1.00 58.12 96 ALA A O 1
ATOM 710 N N . ALA A 1 97 ? 25.057 -8.697 -4.707 1.00 51.88 97 ALA A N 1
ATOM 711 C CA . ALA A 1 97 ? 25.866 -8.772 -3.505 1.00 51.88 97 ALA A CA 1
ATOM 712 C C . ALA A 1 97 ? 25.400 -10.025 -2.755 1.00 51.88 97 ALA A C 1
ATOM 714 O O . ALA A 1 97 ? 24.222 -10.115 -2.392 1.00 51.88 97 ALA A O 1
ATOM 715 N N . GLU A 1 98 ? 26.288 -11.016 -2.676 1.00 36.62 98 GLU A N 1
ATOM 716 C CA . GLU A 1 98 ? 26.125 -12.213 -1.848 1.00 36.62 98 GLU A CA 1
ATOM 717 C C . GLU A 1 98 ? 25.935 -11.846 -0.374 1.00 36.62 98 GLU A C 1
ATOM 719 O O . GLU A 1 98 ? 26.569 -10.866 0.088 1.00 36.62 98 GLU A O 1
#